Protein AF-A0ABD1U5E3-F1 (afdb_monomer_lite)

Structure (mmCIF, N/CA/C/O backbone):
data_AF-A0ABD1U5E3-F1
#
_entry.id   AF-A0ABD1U5E3-F1
#
loop_
_atom_site.group_PDB
_atom_site.id
_atom_site.type_symbol
_atom_site.label_atom_id
_atom_site.label_alt_id
_atom_site.label_comp_id
_atom_site.label_asym_id
_atom_site.label_entity_id
_atom_site.label_seq_id
_atom_site.pdbx_PDB_ins_code
_atom_site.Cartn_x
_atom_site.Cartn_y
_atom_site.Cartn_z
_atom_site.occupancy
_atom_site.B_iso_or_equiv
_atom_site.auth_seq_id
_atom_site.auth_comp_id
_atom_site.auth_asym_id
_atom_site.auth_atom_id
_atom_site.pdbx_PDB_model_num
ATOM 1 N N . MET A 1 1 ? 2.687 -7.169 -3.104 1.00 55.59 1 MET A N 1
ATOM 2 C CA . MET A 1 1 ? 3.197 -7.527 -1.750 1.00 55.59 1 MET A CA 1
ATOM 3 C C . MET A 1 1 ? 4.618 -7.008 -1.620 1.00 55.59 1 MET A C 1
ATOM 5 O O . MET A 1 1 ? 5.291 -6.993 -2.636 1.00 55.59 1 MET A O 1
ATOM 9 N N . ALA A 1 2 ? 5.045 -6.538 -0.444 1.00 65.94 2 ALA A N 1
ATOM 10 C CA . ALA A 1 2 ? 6.362 -5.920 -0.271 1.00 65.94 2 ALA A CA 1
ATOM 11 C C . ALA A 1 2 ? 7.356 -6.859 0.432 1.00 65.94 2 ALA A C 1
ATOM 13 O O . ALA A 1 2 ? 7.048 -7.390 1.500 1.00 65.94 2 ALA A O 1
ATOM 14 N N . SER A 1 3 ? 8.540 -7.025 -0.160 1.00 71.69 3 SER A N 1
ATOM 15 C CA . SER A 1 3 ? 9.666 -7.812 0.376 1.00 71.69 3 SER A CA 1
ATOM 16 C C . SER A 1 3 ? 10.873 -6.915 0.643 1.00 71.69 3 SER A C 1
ATOM 18 O O . SER A 1 3 ? 10.968 -5.845 0.056 1.00 71.69 3 SER A O 1
ATOM 20 N N . ARG A 1 4 ? 11.803 -7.310 1.516 1.00 74.75 4 ARG A N 1
ATOM 21 C CA . ARG A 1 4 ? 12.985 -6.489 1.832 1.00 74.75 4 ARG A CA 1
ATOM 22 C C . ARG A 1 4 ? 13.961 -6.405 0.653 1.00 74.75 4 ARG A C 1
ATOM 24 O O . ARG A 1 4 ? 14.266 -7.419 0.037 1.00 74.75 4 ARG A O 1
ATOM 31 N N . SER A 1 5 ? 14.472 -5.203 0.410 1.00 74.94 5 SER A N 1
ATOM 32 C CA . SER A 1 5 ? 15.606 -4.895 -0.463 1.00 74.94 5 SER A CA 1
ATOM 33 C C . SER A 1 5 ? 16.760 -4.308 0.374 1.00 74.94 5 SER A C 1
ATOM 35 O O . SER A 1 5 ? 16.611 -4.080 1.579 1.00 74.94 5 SER A O 1
ATOM 37 N N . GLY A 1 6 ? 17.928 -4.116 -0.241 1.00 77.31 6 GLY A N 1
ATOM 38 C CA . GLY A 1 6 ? 19.105 -3.502 0.387 1.00 77.31 6 GLY A CA 1
ATOM 39 C C . GLY A 1 6 ? 18.928 -2.010 0.707 1.00 77.31 6 GLY A C 1
ATOM 40 O O . GLY A 1 6 ? 17.827 -1.467 0.609 1.00 77.31 6 GLY A O 1
ATOM 41 N N . TYR A 1 7 ? 20.020 -1.352 1.100 1.00 77.00 7 TYR A N 1
ATOM 42 C CA . TYR A 1 7 ? 20.055 0.101 1.300 1.00 77.00 7 TYR A CA 1
ATOM 43 C C . TYR A 1 7 ? 20.222 0.833 -0.036 1.00 77.00 7 TYR A C 1
ATOM 45 O O . TYR A 1 7 ? 20.946 0.352 -0.910 1.00 77.00 7 TYR A O 1
ATOM 53 N N . GLY A 1 8 ? 19.531 1.963 -0.195 1.00 74.12 8 GLY A N 1
ATOM 54 C CA . GLY A 1 8 ? 19.587 2.799 -1.395 1.00 74.12 8 GLY A CA 1
ATOM 55 C C . GLY A 1 8 ? 20.181 4.183 -1.129 1.00 74.12 8 GLY A C 1
ATOM 56 O O . GLY A 1 8 ? 20.041 4.730 -0.036 1.00 74.12 8 GLY A O 1
ATOM 57 N N . GLU A 1 9 ? 20.816 4.743 -2.158 1.00 81.75 9 GLU A N 1
ATOM 58 C CA . GLU A 1 9 ? 21.190 6.159 -2.243 1.00 81.75 9 GLU A CA 1
ATOM 59 C C . GLU A 1 9 ? 20.209 6.874 -3.179 1.00 81.75 9 GLU A C 1
ATOM 61 O O . GLU A 1 9 ? 19.820 6.318 -4.214 1.00 81.75 9 GLU A O 1
ATOM 66 N N . CYS A 1 10 ? 19.827 8.108 -2.846 1.00 84.12 10 CYS A N 1
ATOM 67 C CA . CYS A 1 10 ? 19.006 8.943 -3.711 1.00 84.12 10 CYS A CA 1
ATOM 68 C C . CYS A 1 10 ? 19.775 10.176 -4.198 1.00 84.12 10 CYS A C 1
ATOM 70 O O . CYS A 1 10 ? 20.176 11.040 -3.427 1.00 84.12 10 CYS A O 1
ATOM 72 N N . PHE A 1 11 ? 19.912 10.303 -5.519 1.00 88.19 11 PHE A N 1
ATOM 73 C CA . PHE A 1 11 ? 20.629 11.413 -6.167 1.00 88.19 11 PHE A CA 1
ATOM 74 C C . PHE A 1 11 ? 19.724 12.602 -6.540 1.00 88.19 11 PHE A C 1
ATOM 76 O O . PHE A 1 11 ? 20.085 13.429 -7.371 1.00 88.19 11 PHE A O 1
ATOM 83 N N . SER A 1 12 ? 18.511 12.668 -5.989 1.00 88.00 12 SER A N 1
ATOM 84 C CA . SER A 1 12 ? 17.556 13.766 -6.202 1.00 88.00 12 SER A CA 1
ATOM 85 C C . SER A 1 12 ? 17.385 14.585 -4.918 1.00 88.00 12 SER A C 1
ATOM 87 O O . SER A 1 12 ? 17.746 14.099 -3.847 1.00 88.00 12 SER A O 1
ATOM 89 N N . PRO A 1 13 ? 16.817 15.807 -4.988 1.00 90.31 13 PRO A N 1
ATOM 90 C CA . PRO A 1 13 ? 16.491 16.571 -3.789 1.00 90.31 13 PRO A CA 1
ATOM 91 C C . PRO A 1 13 ? 15.645 15.751 -2.795 1.00 90.31 13 PRO A C 1
ATOM 93 O O . PRO A 1 13 ? 14.760 15.010 -3.248 1.00 90.31 13 PRO A O 1
ATOM 96 N N . PRO A 1 14 ? 15.873 15.895 -1.473 1.00 85.88 14 PRO A N 1
ATOM 97 C CA . PRO A 1 14 ? 15.148 15.142 -0.453 1.00 85.88 14 PRO A CA 1
ATOM 98 C C . PRO A 1 14 ? 13.632 15.300 -0.576 1.00 85.88 14 PRO A C 1
ATOM 100 O O . PRO A 1 14 ? 13.114 16.413 -0.686 1.00 85.88 14 PRO A O 1
ATOM 103 N N . ARG A 1 15 ? 12.917 14.173 -0.557 1.00 87.88 15 ARG A N 1
ATOM 104 C CA . ARG A 1 15 ? 11.448 14.100 -0.601 1.00 87.88 15 ARG A CA 1
ATOM 105 C C . ARG A 1 15 ? 10.977 12.719 -0.129 1.00 87.88 15 ARG A C 1
ATOM 107 O O . ARG A 1 15 ? 11.787 11.791 -0.098 1.00 87.88 15 ARG A O 1
ATOM 114 N N . PRO A 1 16 ? 9.682 12.523 0.182 1.00 86.75 16 PRO A N 1
ATOM 115 C CA . PRO A 1 16 ? 9.158 11.188 0.466 1.00 86.75 16 PRO A CA 1
ATOM 116 C C . PRO A 1 16 ? 9.539 10.180 -0.633 1.00 86.75 16 PRO A C 1
ATOM 118 O O . PRO A 1 16 ? 9.319 10.430 -1.821 1.00 86.75 16 PRO A O 1
ATOM 121 N N . GLY A 1 17 ? 10.147 9.059 -0.233 1.00 87.50 17 GLY A N 1
ATOM 122 C CA . GLY A 1 17 ? 10.647 8.023 -1.145 1.00 87.50 17 GLY A CA 1
ATOM 123 C C . GLY A 1 17 ? 11.998 8.312 -1.819 1.00 87.50 17 GLY A C 1
ATOM 124 O O . GLY A 1 17 ? 12.305 7.657 -2.818 1.00 87.50 17 GLY A O 1
ATOM 125 N N . CYS A 1 18 ? 12.754 9.304 -1.337 1.00 88.88 18 CYS A N 1
ATOM 126 C CA . CYS A 1 18 ? 14.103 9.650 -1.786 1.00 88.88 18 CYS A CA 1
ATOM 127 C C . CYS A 1 18 ? 14.950 10.159 -0.606 1.00 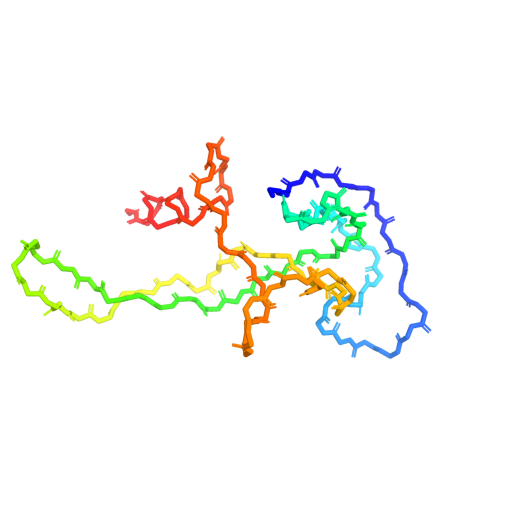88.88 18 CYS A C 1
ATOM 129 O O . CYS A 1 18 ? 14.950 11.354 -0.296 1.00 88.88 18 CYS A O 1
ATOM 131 N N . ASN A 1 19 ? 15.650 9.240 0.056 1.00 88.88 19 ASN A N 1
ATOM 132 C CA . ASN A 1 19 ? 16.451 9.469 1.252 1.00 88.88 19 ASN A CA 1
ATOM 133 C C . ASN A 1 19 ? 17.652 8.512 1.284 1.00 88.88 19 ASN A C 1
ATOM 135 O O . ASN A 1 19 ? 17.519 7.301 1.109 1.00 88.88 19 ASN A O 1
ATOM 139 N N . ASN A 1 20 ? 18.830 9.033 1.610 1.00 87.31 20 ASN A N 1
ATOM 140 C CA . ASN A 1 20 ? 20.037 8.210 1.702 1.00 87.31 20 ASN A CA 1
ATOM 141 C C . ASN A 1 20 ? 20.005 7.300 2.938 1.00 87.31 20 ASN A C 1
ATOM 143 O O . ASN A 1 20 ? 19.409 7.645 3.961 1.00 87.31 20 ASN A O 1
ATOM 147 N N . ASN A 1 21 ? 20.686 6.153 2.860 1.00 84.31 21 ASN A N 1
ATOM 148 C CA . ASN A 1 21 ? 20.822 5.186 3.957 1.00 84.31 21 ASN A CA 1
ATOM 149 C C . ASN A 1 21 ? 19.494 4.632 4.506 1.00 84.31 21 ASN A C 1
ATOM 151 O O . ASN A 1 21 ? 19.409 4.214 5.663 1.00 84.31 21 ASN A O 1
ATOM 155 N N . THR A 1 22 ? 18.455 4.575 3.675 1.00 84.94 22 THR A N 1
ATOM 156 C CA . THR A 1 22 ? 17.176 3.949 4.030 1.00 84.94 22 THR A CA 1
ATOM 157 C C . THR A 1 22 ? 17.079 2.526 3.484 1.00 84.94 22 THR A C 1
ATOM 159 O O . THR A 1 22 ? 17.673 2.181 2.459 1.00 84.94 22 THR A O 1
ATOM 162 N N . CYS A 1 23 ? 16.344 1.657 4.183 1.00 85.56 23 CYS A N 1
ATOM 163 C CA . CYS A 1 23 ? 16.067 0.313 3.675 1.00 85.56 23 CYS A CA 1
ATOM 164 C C . CYS A 1 23 ? 15.063 0.391 2.519 1.00 85.56 23 CYS A C 1
ATOM 166 O O . CYS A 1 23 ? 14.032 1.051 2.633 1.00 85.56 23 CYS A O 1
ATOM 168 N N . GLY A 1 24 ? 15.300 -0.360 1.449 1.00 87.50 24 GLY A N 1
ATOM 169 C CA . GLY A 1 24 ? 14.303 -0.577 0.411 1.00 87.50 24 GLY A CA 1
ATOM 170 C C . GLY A 1 24 ? 13.336 -1.707 0.770 1.00 87.50 24 GLY A C 1
ATOM 171 O O . GLY A 1 24 ? 13.705 -2.701 1.398 1.00 87.50 24 GLY A O 1
ATOM 172 N N . LEU A 1 25 ? 12.097 -1.591 0.310 1.00 90.81 25 LEU A N 1
ATOM 173 C CA . LEU A 1 25 ? 11.165 -2.692 0.118 1.00 90.81 25 LEU A CA 1
ATOM 174 C C . LEU A 1 25 ? 10.835 -2.820 -1.385 1.00 90.81 25 LEU A C 1
ATOM 176 O O . LEU A 1 25 ? 11.084 -1.911 -2.171 1.00 90.81 25 LEU A O 1
ATOM 180 N N . LEU A 1 26 ? 10.293 -3.963 -1.796 1.00 90.69 26 LEU A N 1
ATOM 181 C CA . LEU A 1 26 ? 9.942 -4.291 -3.179 1.00 90.69 26 LEU A CA 1
ATOM 182 C C . LEU A 1 26 ? 8.420 -4.229 -3.375 1.00 90.69 26 LEU A C 1
ATOM 184 O O . LEU A 1 26 ? 7.774 -5.271 -3.260 1.00 90.69 26 LEU A O 1
ATOM 188 N N . PRO A 1 27 ? 7.801 -3.059 -3.618 1.00 90.75 27 PRO A N 1
ATOM 189 C CA . PRO A 1 27 ? 6.418 -3.006 -4.055 1.00 90.75 27 PRO A CA 1
ATOM 190 C C . PRO A 1 27 ? 6.309 -3.646 -5.439 1.00 90.75 27 PRO A C 1
ATOM 192 O O . PRO A 1 27 ? 7.048 -3.313 -6.364 1.00 90.75 27 PRO A O 1
ATOM 195 N N . ASP A 1 28 ? 5.368 -4.570 -5.551 1.00 91.38 28 ASP A N 1
ATOM 196 C CA . ASP A 1 28 ? 5.044 -5.295 -6.775 1.00 91.38 28 ASP A CA 1
ATOM 197 C C . ASP A 1 28 ? 3.677 -4.841 -7.278 1.00 91.38 28 ASP A C 1
ATOM 199 O O . ASP A 1 28 ? 2.755 -4.754 -6.463 1.00 91.38 28 ASP A O 1
ATOM 203 N N . ASN A 1 29 ? 3.556 -4.579 -8.580 1.00 94.31 29 ASN A N 1
ATOM 204 C CA . ASN A 1 29 ? 2.296 -4.468 -9.304 1.00 94.31 29 ASN A CA 1
ATOM 205 C C . ASN A 1 29 ? 1.837 -5.874 -9.712 1.00 94.31 29 ASN A C 1
ATOM 207 O O . ASN A 1 29 ? 2.343 -6.450 -10.669 1.00 94.31 29 ASN A O 1
ATOM 211 N N . THR A 1 30 ? 0.809 -6.403 -9.050 1.00 94.19 30 THR A N 1
ATOM 212 C CA . THR A 1 30 ? 0.322 -7.768 -9.299 1.00 94.19 30 THR A CA 1
ATOM 213 C C . THR A 1 30 ? -0.435 -7.931 -10.621 1.00 94.19 30 THR A C 1
ATOM 215 O O . THR A 1 30 ? -0.687 -9.061 -11.030 1.00 94.19 30 THR A O 1
ATOM 218 N N . VAL A 1 31 ? -0.806 -6.832 -11.287 1.00 95.94 31 VAL A N 1
ATOM 219 C CA . VAL A 1 31 ? -1.443 -6.833 -12.615 1.00 95.94 31 VAL A CA 1
ATOM 220 C C . VAL A 1 31 ? -0.392 -7.063 -13.700 1.00 95.94 31 VAL A C 1
ATOM 222 O O . VAL A 1 31 ? -0.563 -7.934 -14.548 1.00 95.94 31 VAL A O 1
ATOM 225 N N . THR A 1 32 ? 0.715 -6.320 -13.656 1.00 96.12 32 THR A N 1
ATOM 226 C CA . THR A 1 32 ? 1.791 -6.394 -14.662 1.00 96.12 32 THR A CA 1
ATOM 227 C C . THR A 1 32 ? 2.946 -7.310 -14.260 1.00 96.12 32 THR A C 1
ATOM 229 O O . THR A 1 32 ? 3.766 -7.655 -15.105 1.00 96.12 32 THR A O 1
ATOM 232 N N . ARG A 1 33 ? 2.993 -7.739 -12.992 1.00 93.81 33 ARG A N 1
ATOM 233 C CA . ARG A 1 33 ? 4.071 -8.524 -12.360 1.00 93.81 33 ARG A CA 1
ATOM 234 C C . ARG A 1 33 ? 5.425 -7.813 -12.352 1.00 93.81 33 ARG A C 1
ATOM 236 O O . ARG A 1 33 ? 6.472 -8.452 -12.454 1.00 93.81 33 ARG A O 1
ATOM 243 N N . ILE A 1 34 ? 5.398 -6.486 -12.266 1.00 93.44 34 ILE A N 1
ATOM 244 C CA . ILE A 1 34 ? 6.596 -5.651 -12.194 1.00 93.44 34 ILE A CA 1
ATOM 245 C C . ILE A 1 34 ? 6.817 -5.228 -10.746 1.00 93.44 34 ILE A C 1
ATOM 247 O O . ILE A 1 34 ? 5.943 -4.623 -10.128 1.00 93.44 34 ILE A O 1
ATOM 251 N N . ALA A 1 35 ? 8.032 -5.452 -10.248 1.00 91.06 35 ALA A N 1
ATOM 252 C CA . ALA A 1 35 ? 8.481 -4.980 -8.946 1.00 91.06 35 ALA A CA 1
ATOM 253 C C . ALA A 1 35 ? 9.710 -4.077 -9.082 1.00 91.06 35 ALA A C 1
ATOM 255 O O . ALA A 1 35 ? 10.515 -4.221 -10.001 1.00 91.06 35 ALA A O 1
ATOM 256 N N . THR A 1 36 ? 9.879 -3.150 -8.143 1.00 89.00 36 THR A N 1
ATOM 257 C CA . THR A 1 36 ? 11.083 -2.313 -8.045 1.00 89.00 36 THR A CA 1
ATOM 258 C C . THR A 1 36 ? 11.460 -2.098 -6.595 1.00 89.00 36 THR A C 1
ATOM 260 O O . THR A 1 36 ? 10.593 -2.113 -5.735 1.00 89.00 36 THR A O 1
ATOM 263 N N . SER A 1 37 ? 12.738 -1.848 -6.315 1.00 88.62 37 SER A N 1
ATOM 264 C CA . SER A 1 37 ? 13.169 -1.403 -4.987 1.00 88.62 37 SER A CA 1
ATOM 265 C C . SER A 1 37 ? 12.769 0.048 -4.770 1.00 88.62 37 SER A C 1
ATOM 267 O O . SER A 1 37 ? 13.054 0.896 -5.618 1.00 88.62 37 SER A O 1
ATOM 269 N N . ARG A 1 38 ? 12.105 0.324 -3.648 1.00 88.62 38 ARG A N 1
ATOM 270 C CA . ARG A 1 38 ? 11.726 1.663 -3.201 1.00 88.62 38 ARG A CA 1
ATOM 271 C C . ARG A 1 38 ? 11.723 1.753 -1.685 1.00 88.62 38 ARG A C 1
ATOM 273 O O . ARG A 1 38 ? 11.525 0.761 -0.996 1.00 88.62 38 ARG A O 1
ATOM 280 N N . GLU A 1 39 ? 11.946 2.946 -1.170 1.00 90.12 39 GLU A N 1
ATOM 281 C CA . GLU A 1 39 ? 11.987 3.188 0.268 1.00 90.12 39 GLU A CA 1
ATOM 282 C C . GLU A 1 39 ? 10.609 3.033 0.906 1.00 90.12 39 GLU A C 1
ATOM 284 O O . GLU A 1 39 ? 9.571 3.324 0.297 1.00 90.12 39 GLU A O 1
ATOM 289 N N . TRP A 1 40 ? 10.612 2.584 2.155 1.00 90.69 40 TRP A N 1
ATOM 290 C CA . TRP A 1 40 ? 9.420 2.557 2.987 1.00 90.69 40 TRP A CA 1
ATOM 291 C C . TRP A 1 40 ? 9.268 3.869 3.762 1.00 90.69 40 TRP A C 1
ATOM 293 O O . TRP A 1 40 ? 10.240 4.581 4.004 1.00 90.69 40 TRP A O 1
ATOM 303 N N . ALA A 1 41 ? 8.037 4.181 4.148 1.00 91.12 41 ALA A N 1
ATOM 304 C CA . ALA A 1 41 ? 7.687 5.380 4.894 1.00 91.12 41 ALA A CA 1
ATOM 305 C C . ALA A 1 41 ? 6.622 5.067 5.953 1.00 91.12 41 ALA A C 1
ATOM 307 O O . ALA A 1 41 ? 5.941 4.037 5.889 1.00 91.12 41 ALA A O 1
ATOM 308 N N . PHE A 1 42 ? 6.491 5.969 6.924 1.00 92.94 42 PHE A N 1
ATOM 309 C CA . PHE A 1 42 ? 5.382 5.998 7.869 1.00 92.94 42 PHE A CA 1
ATOM 310 C C . PHE A 1 42 ? 4.491 7.197 7.581 1.00 92.94 42 PHE A C 1
ATOM 312 O O . PHE A 1 42 ? 4.998 8.285 7.320 1.00 92.94 42 PHE A O 1
ATOM 319 N N . ASP A 1 43 ? 3.183 6.995 7.670 1.00 93.44 43 ASP A N 1
ATOM 320 C CA . ASP A 1 43 ? 2.204 8.078 7.632 1.00 93.44 43 ASP A CA 1
ATOM 321 C C . ASP A 1 43 ? 0.945 7.672 8.411 1.00 93.44 43 ASP A C 1
ATOM 323 O O . ASP A 1 43 ? 0.813 6.538 8.890 1.00 93.44 43 ASP A O 1
ATOM 327 N N . PHE A 1 44 ? 0.026 8.614 8.548 1.00 93.88 44 PHE A N 1
ATOM 328 C CA . PHE A 1 44 ? -1.265 8.446 9.174 1.00 93.88 44 PHE A CA 1
ATOM 329 C C . PHE A 1 44 ? -2.263 7.794 8.210 1.00 93.88 44 PHE A C 1
ATOM 331 O O . PHE A 1 44 ? -2.553 8.320 7.137 1.00 93.88 44 PHE A O 1
ATOM 338 N N . VAL A 1 45 ? -2.859 6.673 8.619 1.00 95.31 45 VAL A N 1
ATOM 339 C CA . VAL A 1 45 ? -3.966 6.036 7.888 1.00 95.31 45 VAL A CA 1
ATOM 340 C C . VAL A 1 45 ? -5.191 5.979 8.782 1.00 95.31 45 VAL A C 1
ATOM 342 O O . VAL A 1 45 ? -5.114 5.544 9.929 1.00 95.31 45 VAL A O 1
ATOM 345 N N . SER A 1 46 ? -6.332 6.401 8.244 1.00 95.88 46 SER A N 1
ATOM 346 C CA . SER A 1 46 ? -7.618 6.422 8.936 1.00 95.88 46 SER A CA 1
ATOM 347 C C . SER A 1 46 ? -8.636 5.580 8.179 1.00 95.88 46 SER A C 1
ATOM 349 O O . SER A 1 46 ? -8.747 5.692 6.958 1.00 95.88 46 SER A O 1
ATOM 351 N N . ILE A 1 47 ? -9.375 4.743 8.904 1.00 95.19 47 ILE A N 1
ATOM 352 C CA . ILE A 1 47 ? -10.490 3.957 8.372 1.00 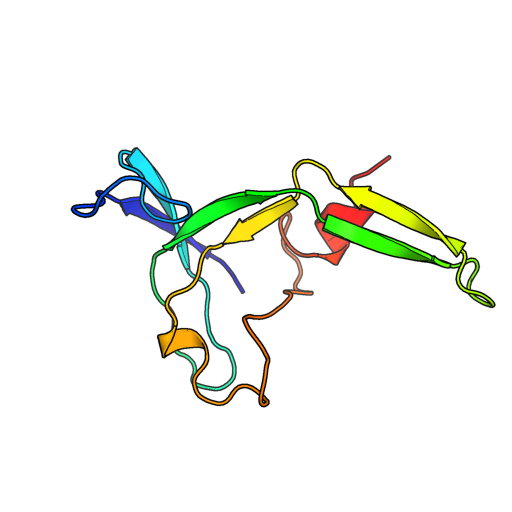95.19 47 ILE A CA 1
ATOM 353 C C . ILE A 1 47 ? -11.724 4.154 9.242 1.00 95.19 47 ILE A C 1
ATOM 355 O O . ILE A 1 47 ? -11.635 4.490 10.423 1.00 95.19 47 ILE A O 1
ATOM 359 N N . GLN A 1 48 ? -12.890 3.901 8.668 1.00 96.44 48 GLN A N 1
ATOM 360 C CA . GLN A 1 48 ? -14.136 3.929 9.411 1.00 96.44 48 GLN A CA 1
ATOM 361 C C . GLN A 1 48 ? -14.313 2.619 10.188 1.00 96.44 48 GLN A C 1
ATOM 363 O O . GLN A 1 48 ? -14.269 1.536 9.604 1.00 96.44 48 GLN A O 1
ATOM 368 N N . SER A 1 49 ? -14.510 2.706 11.506 1.00 95.56 49 SER A N 1
ATOM 369 C CA . SER A 1 49 ? -14.903 1.539 12.305 1.00 95.56 49 SER A CA 1
ATOM 370 C C . SER A 1 49 ? -16.315 1.076 11.939 1.00 95.56 49 SER A C 1
ATOM 372 O O . SER A 1 49 ? -17.078 1.807 11.312 1.00 95.56 49 SER A O 1
ATOM 374 N N . THR A 1 50 ? -16.688 -0.137 12.335 1.00 95.69 50 THR A N 1
ATOM 375 C CA . THR A 1 50 ? -18.056 -0.633 12.161 1.00 95.69 50 THR A CA 1
ATOM 376 C C . THR A 1 50 ? -18.427 -1.606 13.273 1.00 95.69 50 THR A C 1
ATOM 378 O O . THR A 1 50 ? -17.598 -2.397 13.720 1.00 95.69 50 THR A O 1
ATOM 381 N N . ASP A 1 51 ? -19.690 -1.572 13.694 1.00 95.38 51 ASP A N 1
ATOM 382 C CA . ASP A 1 51 ? -20.310 -2.555 14.593 1.00 95.38 51 ASP A CA 1
ATOM 383 C C . ASP A 1 51 ? -20.917 -3.754 13.826 1.00 95.38 51 ASP A C 1
ATOM 385 O O . ASP A 1 51 ? -21.696 -4.530 14.382 1.00 95.38 51 ASP A O 1
ATOM 389 N N . ARG A 1 52 ? -20.546 -3.908 12.543 1.00 95.12 52 ARG A N 1
ATOM 390 C CA . ARG A 1 52 ? -21.087 -4.848 11.541 1.00 95.12 52 ARG A CA 1
ATOM 391 C C . ARG A 1 52 ? -22.453 -4.476 10.962 1.00 95.12 52 ARG A C 1
ATOM 393 O O . ARG A 1 52 ? -22.915 -5.175 10.064 1.00 95.12 52 ARG A O 1
ATOM 400 N N . ARG A 1 53 ? -23.103 -3.417 11.445 1.00 96.25 53 ARG A N 1
ATOM 401 C CA . ARG A 1 53 ? -24.392 -2.935 10.921 1.00 96.25 53 ARG A CA 1
ATOM 402 C C . ARG A 1 53 ? -24.263 -1.550 10.317 1.00 96.25 53 ARG A C 1
ATOM 404 O O . ARG A 1 53 ? -24.800 -1.309 9.243 1.00 96.25 53 ARG A O 1
ATOM 411 N N . ASN A 1 54 ? -23.532 -0.671 10.992 1.00 96.62 54 ASN A N 1
ATOM 412 C CA . ASN A 1 54 ? -23.373 0.718 10.614 1.00 96.62 54 ASN A CA 1
ATOM 413 C C . ASN A 1 54 ? -21.895 1.137 10.610 1.00 96.62 54 ASN A C 1
ATOM 415 O O . ASN A 1 54 ? -21.082 0.634 11.398 1.00 96.62 54 ASN A O 1
ATOM 419 N N . PRO A 1 55 ? -21.549 2.093 9.739 1.00 97.00 55 PRO A N 1
ATOM 420 C CA . PRO A 1 55 ? -20.442 3.017 9.932 1.00 97.00 55 PRO A CA 1
ATOM 421 C C . PRO A 1 55 ? -20.349 3.580 11.355 1.00 97.00 55 PRO A C 1
ATOM 423 O O . PRO A 1 55 ? -21.302 4.162 11.868 1.00 97.00 55 PRO A O 1
ATOM 426 N N . GLY A 1 56 ? -19.186 3.436 11.978 1.00 96.50 56 GLY A N 1
ATOM 427 C CA . GLY A 1 56 ? -18.835 4.058 13.250 1.00 96.50 56 GLY A CA 1
ATOM 428 C C . GLY A 1 56 ? -17.914 5.266 13.076 1.00 96.50 56 GLY A C 1
ATOM 429 O O . GLY A 1 56 ? -17.794 5.855 12.001 1.00 96.50 56 GLY A O 1
ATOM 430 N N . ARG A 1 57 ? -17.217 5.628 14.159 1.00 96.75 57 ARG A N 1
ATOM 431 C CA . ARG A 1 57 ? -16.194 6.685 14.133 1.00 96.75 57 ARG A CA 1
ATOM 432 C C . ARG A 1 57 ? -14.971 6.260 13.326 1.00 96.75 57 ARG A C 1
ATOM 434 O O . ARG A 1 57 ? -14.676 5.067 13.215 1.00 96.75 57 ARG A O 1
ATOM 441 N N . ASN A 1 58 ? -14.210 7.234 12.849 1.00 96.25 58 ASN A N 1
ATOM 442 C CA . ASN A 1 58 ? -12.907 6.951 12.269 1.00 96.25 58 ASN A CA 1
ATOM 443 C C . ASN A 1 58 ? -11.925 6.509 13.359 1.00 96.25 58 ASN A C 1
ATOM 445 O O . ASN A 1 58 ? -11.909 7.059 14.462 1.00 96.25 58 ASN A O 1
ATOM 449 N N . VAL A 1 59 ? -11.117 5.512 13.031 1.00 94.25 59 VAL A N 1
ATOM 450 C CA . VAL A 1 59 ? -9.996 5.028 13.835 1.00 94.25 59 VAL A CA 1
ATOM 451 C C . VAL A 1 59 ? -8.737 5.115 12.994 1.00 94.25 59 VAL A C 1
ATOM 453 O O . VAL A 1 59 ? -8.788 4.962 11.772 1.00 94.25 59 VAL A O 1
ATOM 456 N N . SER A 1 60 ? -7.612 5.396 13.638 1.00 94.56 60 SER A N 1
ATOM 457 C CA . SER A 1 60 ? -6.392 5.733 12.925 1.00 94.56 60 SER A CA 1
ATOM 458 C C . SER A 1 60 ? -5.156 5.033 13.452 1.00 94.56 60 SER A C 1
ATOM 460 O O . SER A 1 60 ? -5.066 4.626 14.607 1.00 94.56 60 SER A O 1
ATOM 462 N N . VAL A 1 61 ? -4.191 4.932 12.548 1.00 93.81 61 VAL A N 1
ATOM 463 C CA . VAL A 1 61 ? -2.860 4.392 12.759 1.00 93.81 61 VAL A CA 1
ATOM 464 C C . VAL A 1 61 ? -1.868 5.482 12.388 1.00 93.81 61 VAL A C 1
ATOM 466 O O . VAL A 1 61 ? -1.719 5.797 11.212 1.00 93.81 61 VAL A O 1
ATOM 469 N N . SER A 1 62 ? -1.198 6.068 13.380 1.00 92.62 62 SER A N 1
ATOM 470 C CA . SER A 1 62 ? -0.288 7.209 13.184 1.00 92.62 62 SER A CA 1
ATOM 471 C C . SER A 1 62 ? 1.054 6.842 12.546 1.00 92.62 62 SER A C 1
ATOM 473 O O . SER A 1 62 ? 1.699 7.691 11.943 1.00 92.62 62 SER A O 1
ATOM 475 N N . GLN A 1 63 ? 1.482 5.586 12.676 1.00 92.94 63 GLN A N 1
ATOM 476 C CA . GLN A 1 63 ? 2.722 5.068 12.093 1.00 92.94 63 GLN A CA 1
ATOM 477 C C . GLN A 1 63 ? 2.407 3.878 11.190 1.00 92.94 63 GLN A C 1
ATOM 479 O O . GLN A 1 63 ? 2.831 2.740 11.427 1.00 92.94 63 GLN A O 1
ATOM 484 N N . PHE A 1 64 ? 1.589 4.107 10.166 1.00 93.44 64 PHE A N 1
ATOM 485 C CA . PHE A 1 64 ? 1.277 3.077 9.189 1.00 93.44 64 PHE A CA 1
ATOM 486 C C . PHE A 1 64 ? 2.470 2.899 8.254 1.00 93.44 64 PHE A C 1
ATOM 488 O O . PHE A 1 64 ? 2.853 3.839 7.568 1.00 93.44 64 PHE A O 1
ATOM 495 N N . LEU A 1 65 ? 3.075 1.708 8.231 1.00 92.69 65 LEU A N 1
ATOM 496 C CA . LEU A 1 65 ? 4.190 1.421 7.329 1.00 92.69 65 LEU A CA 1
ATOM 497 C C . LEU A 1 65 ? 3.652 1.138 5.929 1.00 92.69 65 LEU A C 1
ATOM 499 O O . LEU A 1 65 ? 2.877 0.201 5.743 1.00 92.69 65 LEU A O 1
ATOM 503 N N . PHE A 1 66 ? 4.115 1.892 4.941 1.00 92.81 66 PHE A N 1
ATOM 504 C CA . PHE A 1 66 ? 3.841 1.650 3.527 1.00 92.81 66 PHE A CA 1
ATOM 505 C C . PHE A 1 66 ? 5.112 1.854 2.701 1.00 92.81 66 PHE A C 1
ATOM 507 O O . PHE A 1 66 ? 6.169 2.192 3.233 1.00 92.81 66 PHE A O 1
ATOM 514 N N . VAL A 1 67 ? 5.029 1.593 1.398 1.00 92.81 67 VAL A N 1
ATOM 515 C CA . VAL A 1 67 ? 6.169 1.743 0.490 1.00 92.81 67 VAL A CA 1
ATOM 516 C C . VAL A 1 67 ? 5.846 2.769 -0.573 1.00 92.81 67 VAL A C 1
ATOM 518 O O . VAL A 1 67 ? 4.788 2.691 -1.199 1.00 92.81 67 VAL A O 1
ATOM 521 N N . CYS A 1 68 ? 6.757 3.715 -0.790 1.00 90.69 68 CYS A N 1
ATOM 522 C CA . CYS A 1 68 ? 6.641 4.653 -1.896 1.00 90.69 68 CYS A CA 1
ATOM 523 C C . CYS A 1 68 ? 6.799 3.893 -3.222 1.00 90.69 68 CYS A C 1
ATOM 525 O O . CYS A 1 68 ? 7.629 2.998 -3.341 1.00 90.69 68 CYS A O 1
ATOM 527 N N . GLY A 1 69 ? 6.000 4.219 -4.235 1.00 88.69 69 GLY A N 1
ATOM 528 C CA . GLY A 1 69 ? 6.045 3.559 -5.542 1.00 88.69 69 GLY A CA 1
ATOM 529 C C . GLY A 1 69 ? 6.617 4.458 -6.635 1.00 88.69 69 GLY A C 1
ATOM 530 O O . GLY A 1 69 ? 6.561 5.682 -6.544 1.00 88.69 69 GLY A O 1
ATOM 531 N N . SER A 1 70 ? 7.127 3.854 -7.709 1.00 90.50 70 SER A N 1
ATOM 532 C CA . SER A 1 70 ? 7.301 4.565 -8.982 1.00 90.50 70 SER A CA 1
ATOM 533 C C . SER A 1 70 ? 5.960 4.681 -9.701 1.00 90.50 70 SER A C 1
ATOM 535 O O . SER A 1 70 ? 5.180 3.733 -9.681 1.00 90.50 70 SER A O 1
ATOM 537 N N . THR A 1 71 ? 5.736 5.750 -10.462 1.00 92.44 7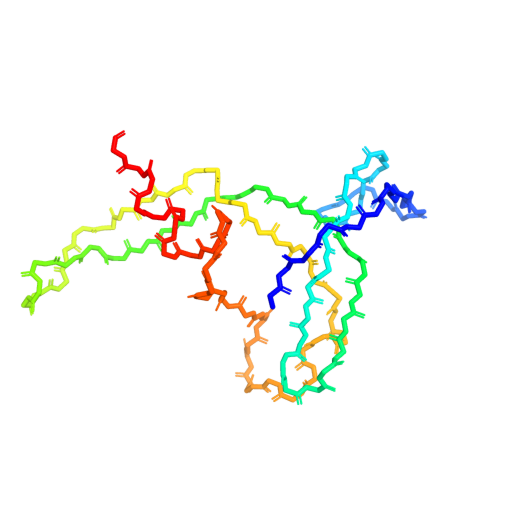1 THR A N 1
ATOM 538 C CA . THR A 1 71 ? 4.514 5.905 -11.274 1.00 92.44 71 THR A CA 1
ATOM 539 C C . THR A 1 71 ? 4.338 4.817 -12.335 1.00 92.44 71 THR A C 1
ATOM 541 O O . THR A 1 71 ? 3.208 4.435 -12.619 1.00 92.44 71 THR A O 1
ATOM 544 N N . PHE A 1 72 ? 5.421 4.243 -12.877 1.00 92.88 72 PHE A N 1
ATOM 545 C CA . PHE A 1 72 ? 5.314 3.123 -13.824 1.00 92.88 72 PHE A CA 1
ATOM 546 C C . PHE A 1 72 ? 4.658 1.876 -13.207 1.00 92.88 72 PHE A C 1
ATOM 548 O O . PHE A 1 72 ? 4.071 1.075 -13.929 1.00 92.88 72 PHE A O 1
ATOM 555 N N . LEU A 1 73 ? 4.699 1.717 -11.875 1.00 94.31 73 LEU A N 1
ATOM 556 C CA . LEU A 1 73 ? 3.999 0.628 -11.189 1.00 94.31 73 LEU A CA 1
ATOM 557 C C . LEU A 1 73 ? 2.477 0.791 -11.224 1.00 94.31 73 LEU A C 1
ATOM 559 O O . LEU A 1 73 ? 1.786 -0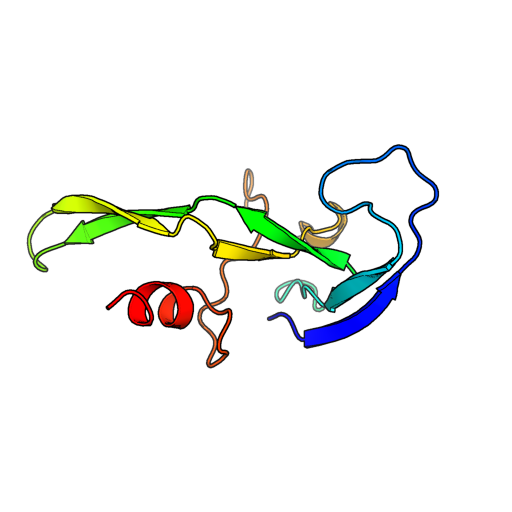.129 -10.813 1.00 94.31 73 LEU A O 1
ATOM 563 N N . LEU A 1 74 ? 1.937 1.914 -11.699 1.00 96.19 74 LEU A N 1
ATOM 564 C CA . LEU A 1 74 ? 0.491 2.123 -11.821 1.00 96.19 74 LEU A CA 1
ATOM 565 C C . LEU A 1 74 ? -0.077 1.607 -13.148 1.00 96.19 74 LEU A C 1
ATOM 567 O O . LEU A 1 74 ? -1.288 1.640 -13.356 1.00 96.19 74 LEU A O 1
ATOM 571 N N . GLN A 1 75 ? 0.775 1.125 -14.058 1.00 97.06 75 GLN A N 1
ATOM 572 C CA . GLN A 1 75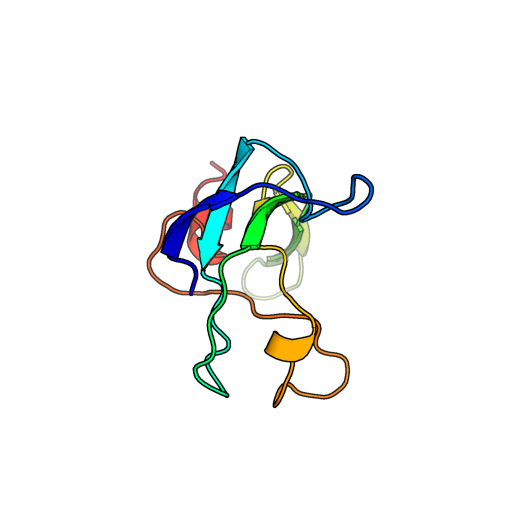 ? 0.326 0.581 -15.334 1.00 97.06 75 GLN A CA 1
ATOM 573 C C . GLN A 1 75 ? -0.691 -0.553 -15.120 1.00 97.06 75 GLN A C 1
ATOM 575 O O . GLN A 1 75 ? -0.449 -1.494 -14.365 1.00 97.06 75 GLN A O 1
ATOM 580 N N . GLY A 1 76 ? -1.832 -0.463 -15.804 1.00 96.81 76 GLY A N 1
ATOM 581 C CA . GLY A 1 76 ? -2.910 -1.449 -15.709 1.00 96.81 76 GLY A CA 1
ATOM 582 C C . GLY A 1 76 ? -3.849 -1.273 -14.511 1.00 96.81 76 GLY A C 1
ATOM 583 O O . GLY A 1 76 ? -4.790 -2.051 -14.381 1.00 96.81 76 GLY A O 1
ATOM 584 N N . PHE A 1 77 ? -3.641 -0.273 -13.647 1.00 96.06 77 PHE A N 1
ATOM 585 C CA . PHE A 1 77 ? -4.618 0.056 -12.607 1.00 96.06 77 PHE A CA 1
ATOM 586 C C . PHE A 1 77 ? -5.817 0.815 -13.181 1.00 96.06 77 PHE A C 1
ATOM 588 O O . PHE A 1 77 ? -5.734 1.457 -14.229 1.00 96.06 77 PHE A O 1
ATOM 595 N N . ALA A 1 78 ? -6.944 0.743 -12.471 1.00 97.50 78 ALA A N 1
ATOM 596 C CA . ALA A 1 78 ? -8.125 1.530 -12.798 1.00 97.50 78 ALA A CA 1
ATOM 597 C C . ALA A 1 78 ? -7.821 3.039 -12.737 1.00 97.50 78 ALA A C 1
ATOM 599 O O . ALA A 1 78 ? -6.957 3.488 -11.979 1.00 97.50 78 ALA A O 1
ATOM 600 N N . SER A 1 79 ? -8.554 3.827 -13.527 1.00 97.38 79 SER A N 1
ATOM 601 C CA . SER A 1 79 ? -8.384 5.283 -13.576 1.00 97.38 79 SER A CA 1
ATOM 602 C C . SER A 1 79 ? -8.497 5.911 -12.180 1.00 97.38 79 SER A C 1
ATOM 604 O O . SER A 1 79 ? -9.406 5.585 -11.418 1.00 97.38 79 SER A O 1
ATOM 606 N N . GLY A 1 80 ? -7.558 6.799 -11.844 1.00 96.62 80 GLY A N 1
ATOM 607 C CA . GLY A 1 80 ? -7.486 7.480 -10.545 1.00 96.62 80 GLY A CA 1
ATOM 608 C C . GLY A 1 80 ? -6.806 6.696 -9.413 1.00 96.62 80 GLY A C 1
ATOM 609 O O . GLY A 1 80 ? -6.539 7.278 -8.363 1.00 96.62 80 GLY A O 1
ATOM 610 N N . VAL A 1 81 ? -6.475 5.414 -9.596 1.00 96.62 81 VAL A N 1
ATOM 611 C CA . VAL A 1 81 ? -5.788 4.609 -8.570 1.00 96.62 81 VAL A CA 1
ATOM 612 C C . VAL A 1 81 ? -4.302 4.978 -8.481 1.00 96.62 81 VAL A C 1
ATOM 614 O O . VAL A 1 81 ? -3.600 5.035 -9.486 1.00 96.62 81 VAL A O 1
ATOM 617 N N . GLN A 1 82 ? -3.806 5.176 -7.255 1.00 95.19 82 GLN A N 1
ATOM 618 C CA . GLN A 1 82 ? -2.421 5.596 -6.979 1.00 95.19 82 GLN A CA 1
ATOM 619 C C . GLN A 1 82 ? -1.544 4.507 -6.339 1.00 95.19 82 GLN A C 1
ATOM 621 O O . GLN A 1 82 ? -0.382 4.751 -6.021 1.00 95.19 82 GLN A O 1
ATOM 626 N N . GLY A 1 83 ? -2.073 3.301 -6.128 1.00 94.56 83 GLY A N 1
ATOM 627 C CA . GLY A 1 83 ? -1.328 2.224 -5.484 1.00 94.56 83 GLY A CA 1
ATOM 628 C C . GLY A 1 83 ? -2.191 1.011 -5.163 1.00 94.56 83 GLY A C 1
ATOM 629 O O . GLY A 1 83 ? -3.319 0.891 -5.635 1.00 94.56 83 GLY A O 1
ATOM 630 N N . MET A 1 84 ? -1.657 0.113 -4.334 1.00 95.25 84 MET A N 1
ATOM 631 C CA . MET A 1 84 ? -2.355 -1.091 -3.881 1.00 95.25 84 MET A CA 1
ATOM 632 C C . MET A 1 84 ? -2.245 -1.267 -2.372 1.00 95.25 84 MET A C 1
ATOM 634 O O . MET A 1 84 ? -1.162 -1.143 -1.798 1.00 95.25 84 MET A O 1
ATOM 638 N N . ALA A 1 85 ? -3.356 -1.650 -1.747 1.00 95.12 85 ALA A N 1
ATOM 639 C CA . ALA A 1 85 ? -3.391 -2.070 -0.354 1.00 95.12 85 ALA A CA 1
ATOM 640 C C . ALA A 1 85 ? -3.188 -3.590 -0.253 1.00 95.12 85 ALA A C 1
ATOM 642 O O . ALA A 1 85 ? -3.965 -4.379 -0.789 1.00 95.12 85 ALA A O 1
ATOM 643 N N . GLY A 1 86 ? -2.130 -4.018 0.436 1.00 93.94 86 GLY A N 1
ATOM 644 C CA . GLY A 1 86 ? -1.829 -5.437 0.624 1.00 93.94 86 GLY A CA 1
ATOM 645 C C . GLY A 1 86 ? -2.614 -6.056 1.782 1.00 93.94 86 GLY A C 1
ATOM 646 O O . GLY A 1 86 ? -2.477 -5.613 2.921 1.00 93.94 86 GLY A O 1
ATOM 647 N N . LEU A 1 87 ? -3.356 -7.132 1.505 1.00 95.25 87 LEU A N 1
ATOM 648 C CA . LEU A 1 87 ? -4.098 -7.935 2.497 1.00 95.25 87 LEU A CA 1
ATOM 649 C C . LEU A 1 87 ? -3.431 -9.293 2.794 1.00 95.25 87 LEU A C 1
ATOM 651 O O . LEU A 1 87 ? -4.060 -10.215 3.304 1.00 95.25 87 LEU A O 1
ATOM 655 N N . GLY A 1 88 ? -2.159 -9.440 2.416 1.00 93.31 88 GLY A N 1
ATOM 656 C CA . GLY A 1 88 ? -1.404 -10.680 2.591 1.00 93.31 88 GLY A CA 1
ATOM 657 C C . GLY A 1 88 ? -1.049 -10.979 4.051 1.00 93.31 88 GLY A C 1
ATOM 658 O O . GLY A 1 88 ? -1.229 -10.161 4.948 1.00 93.31 88 GLY A O 1
ATOM 659 N N . ARG A 1 89 ? -0.473 -12.161 4.287 1.00 93.50 89 ARG A N 1
ATOM 660 C CA . ARG A 1 89 ? -0.060 -12.633 5.620 1.00 93.50 89 ARG A CA 1
ATOM 661 C C . ARG A 1 89 ? 1.325 -12.100 6.007 1.00 93.50 89 ARG A C 1
ATOM 663 O O . ARG A 1 89 ? 2.275 -12.869 6.128 1.00 93.50 89 ARG A O 1
ATOM 670 N N . THR A 1 90 ? 1.461 -10.784 6.170 1.00 91.44 90 THR A N 1
ATOM 671 C CA . THR A 1 90 ? 2.720 -10.138 6.586 1.00 91.44 90 THR A CA 1
ATOM 672 C C . THR A 1 90 ? 2.483 -9.115 7.692 1.00 91.44 90 THR A C 1
ATOM 674 O O . THR A 1 90 ? 1.422 -8.509 7.769 1.00 91.44 90 THR A O 1
ATOM 677 N N . ARG A 1 91 ? 3.495 -8.861 8.533 1.00 90.56 91 ARG A N 1
ATOM 678 C CA . ARG A 1 91 ? 3.387 -7.921 9.672 1.00 90.56 91 ARG A CA 1
ATOM 679 C C . ARG A 1 91 ? 3.097 -6.465 9.275 1.00 90.56 91 ARG A C 1
ATOM 681 O O . ARG A 1 91 ? 2.678 -5.681 10.117 1.00 90.56 91 ARG A O 1
ATOM 688 N N . ILE A 1 92 ? 3.328 -6.110 8.012 1.00 90.62 92 ILE A N 1
ATOM 689 C CA . ILE A 1 92 ? 3.108 -4.762 7.470 1.00 90.62 92 ILE A CA 1
ATOM 690 C C . ILE A 1 92 ? 1.854 -4.666 6.591 1.00 90.62 92 ILE A C 1
ATOM 692 O O . ILE A 1 92 ? 1.564 -3.600 6.062 1.00 90.62 92 ILE A O 1
ATOM 696 N N . ALA A 1 93 ? 1.117 -5.766 6.405 1.00 93.44 93 ALA A N 1
ATOM 697 C CA . ALA A 1 93 ? -0.130 -5.756 5.650 1.00 93.44 93 ALA A CA 1
ATOM 698 C C . ALA A 1 93 ? -1.212 -4.947 6.379 1.00 93.44 93 ALA A C 1
ATOM 700 O O . ALA A 1 93 ? -1.212 -4.870 7.610 1.00 93.44 93 ALA A O 1
ATOM 701 N N . LEU A 1 94 ? -2.167 -4.402 5.619 1.00 94.38 94 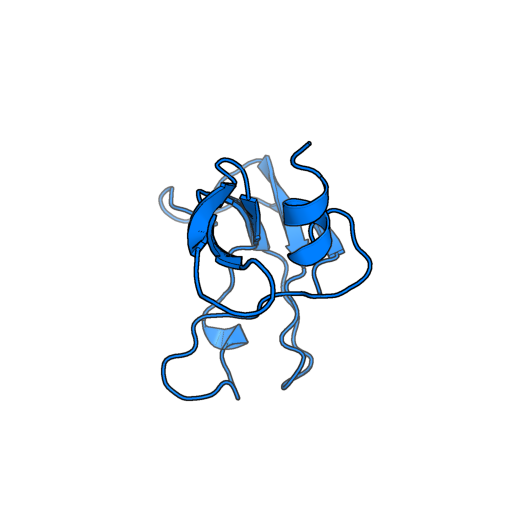LEU A N 1
ATOM 702 C CA . LEU A 1 94 ? -3.252 -3.571 6.151 1.00 94.38 94 LEU A CA 1
ATOM 703 C C . LEU A 1 94 ? -3.994 -4.254 7.319 1.00 94.38 94 LEU A C 1
ATOM 705 O O . LEU A 1 94 ? -4.097 -3.625 8.372 1.00 94.38 94 LEU A O 1
ATOM 709 N N . PRO A 1 95 ? -4.419 -5.535 7.225 1.00 94.56 95 PRO A N 1
ATOM 710 C CA . PRO A 1 95 ? -5.115 -6.190 8.332 1.00 94.56 95 PRO A CA 1
ATOM 711 C C . PRO A 1 95 ? -4.230 -6.337 9.570 1.00 94.56 95 PRO A C 1
ATOM 713 O O . PRO A 1 95 ? -4.676 -6.079 10.680 1.00 94.56 95 PRO A O 1
ATOM 716 N N . SER A 1 96 ? -2.961 -6.716 9.389 1.00 94.31 96 SER A N 1
ATOM 717 C CA . SER A 1 96 ? -2.031 -6.903 10.504 1.00 94.31 96 SER A CA 1
ATOM 718 C C . SER A 1 96 ? -1.710 -5.595 11.209 1.00 94.31 96 SER A C 1
ATOM 720 O O . SER A 1 96 ? -1.670 -5.582 12.431 1.00 94.31 96 SER A O 1
ATOM 722 N N . ARG A 1 97 ? -1.529 -4.491 10.474 1.00 92.62 97 ARG A N 1
ATOM 723 C CA . ARG A 1 97 ? -1.312 -3.184 11.100 1.00 92.62 97 ARG A CA 1
ATOM 724 C C . ARG A 1 97 ? -2.523 -2.776 11.925 1.00 92.62 97 ARG A C 1
ATOM 726 O O . ARG A 1 97 ? -2.319 -2.439 13.075 1.00 92.62 97 ARG A O 1
ATOM 733 N N . PHE A 1 98 ? -3.747 -2.886 11.406 1.00 92.62 98 PHE A N 1
ATOM 734 C CA . PHE A 1 98 ? -4.953 -2.521 12.162 1.00 92.62 98 PHE A CA 1
ATOM 735 C C . PHE A 1 98 ? -5.289 -3.471 13.323 1.00 92.62 98 PHE A C 1
ATOM 737 O O . PHE A 1 98 ? -5.859 -3.019 14.306 1.00 92.62 98 PHE A O 1
ATOM 744 N N . ALA A 1 99 ? -4.913 -4.749 13.247 1.00 91.44 99 ALA A N 1
ATOM 745 C CA . ALA A 1 99 ? -5.123 -5.713 14.332 1.00 91.44 99 ALA A CA 1
ATOM 746 C C . ALA A 1 99 ? -4.072 -5.633 15.454 1.00 91.44 99 ALA A C 1
ATOM 748 O O . ALA A 1 99 ? -4.272 -6.219 16.506 1.00 91.44 99 ALA A O 1
ATOM 749 N N . MET A 1 100 ? -2.936 -4.968 15.221 1.00 75.94 100 MET A N 1
ATOM 750 C CA . MET A 1 100 ? -1.874 -4.791 16.222 1.00 75.94 100 MET A CA 1
ATOM 751 C C . MET A 1 100 ? -2.066 -3.537 17.093 1.00 75.94 100 MET A C 1
ATOM 753 O O . MET A 1 100 ? -1.230 -3.288 17.957 1.00 75.94 100 MET A O 1
ATOM 757 N N . PHE A 1 101 ? -3.117 -2.741 16.859 1.00 57.28 101 PHE A N 1
ATOM 758 C CA . PHE A 1 101 ? -3.532 -1.663 17.763 1.00 57.28 101 PHE A CA 1
ATOM 759 C C . PHE A 1 101 ? -4.465 -2.240 18.831 1.00 57.28 101 PHE A C 1
ATOM 761 O O . PHE A 1 101 ? -5.681 -2.167 18.678 1.00 57.28 101 PHE A O 1
ATOM 768 N N . ASP A 1 102 ? -3.870 -2.816 19.875 1.00 44.38 102 ASP A N 1
ATOM 769 C CA . ASP A 1 102 ? -4.484 -3.038 21.192 1.00 44.38 102 ASP A CA 1
ATOM 770 C C . ASP A 1 102 ? -3.682 -2.256 22.242 1.00 44.38 102 ASP A C 1
ATOM 772 O O . ASP A 1 102 ? -2.433 -2.394 22.251 1.00 44.38 102 ASP A O 1
#

InterPro domains:
  IPR021109 Aspartic peptidase domain superfamily [G3DSA:2.40.70.10] (1-101)
  IPR021109 Aspartic peptidase domain superfamily [SSF50630] (17-99)
  IPR032861 Xylanase inhibitor, N-terminal [PF14543] (9-99)

Organism: NCBI:txid205694

Foldseek 3Di:
DKDWDAFDAAPDPDDVFHDHRATWIWAALPVVRDTDTIGKAFAKDWDFDDPVPDTDDIDIDGGQIDTDDDPVSCPPPDPPDDGDQAPDDDCNHPVNSVVPPD

Sequence (102 aa):
MASRSGYGECFSPPRPGCNNNTCGLLPDNTVTRIATSREWAFDFVSIQSTDRRNPGRNVSVSQFLFVCGSTFLLQGFASGVQGMAGLGRTRIALPSRFAMFD

pLDDT: mean 89.88, std 8.96, range [44.38, 97.5]

Secondary structure (DSSP, 8-state):
--EEEEEE---S-SBTTB-TTEEEEE-EETTTTEE--EEEEEEEEEEEEE-SSSEEEEEEEEEEEEE---GGGGTTPPTT-------SSSTTSHHHHHHT--

Radius of gyration: 15.27 Å; chains: 1; bounding box: 46×29×37 Å